Protein AF-A0A8J2P1Q6-F1 (afdb_monomer)

InterPro domains:
  IPR007110 Immunoglobulin-like domain [PS50835] (13-61)
  IPR013162 CD80-like, immunoglobulin C2-set [PF08205] (26-59)

Sequence (61 aa):
MTGSVVVSQFLRPLEVTLLGSNQPVSARQEIEIVCQSVGSRPPAEINWYKDGQHLKETSVE

Radius of gyration: 17.62 Å; Cα contacts (8 Å, |Δi|>4): 58; chains: 1; bounding box: 44×22×55 Å

Structure (mmCIF, N/CA/C/O backbone):
data_AF-A0A8J2P1Q6-F1
#
_entry.id   AF-A0A8J2P1Q6-F1
#
loop_
_atom_site.group_PDB
_atom_site.id
_atom_site.type_symbol
_atom_site.label_atom_id
_atom_site.label_alt_id
_atom_site.label_comp_id
_atom_site.label_asym_id
_atom_site.label_entity_id
_atom_site.label_seq_id
_atom_site.pdbx_PDB_ins_code
_atom_site.Cartn_x
_atom_site.Cartn_y
_atom_site.Cartn_z
_atom_site.occupancy
_atom_site.B_iso_or_equiv
_atom_site.auth_seq_id
_atom_site.auth_comp_id
_atom_site.auth_asym_id
_atom_site.auth_atom_id
_atom_site.pdbx_PDB_model_num
ATOM 1 N N . MET A 1 1 ? 29.027 4.365 -35.287 1.00 59.66 1 MET A N 1
ATOM 2 C CA . MET A 1 1 ? 27.668 4.847 -34.973 1.00 59.66 1 MET A CA 1
ATOM 3 C C . MET A 1 1 ? 26.986 3.756 -34.168 1.00 59.66 1 MET A C 1
ATOM 5 O O . MET A 1 1 ? 26.657 2.722 -34.728 1.00 59.66 1 MET A O 1
ATOM 9 N N . THR A 1 2 ? 26.892 3.921 -32.855 1.00 78.44 2 THR A N 1
ATOM 10 C CA . THR A 1 2 ? 26.187 2.993 -31.962 1.00 78.44 2 THR A CA 1
ATOM 11 C C . THR A 1 2 ? 24.827 3.598 -31.643 1.00 78.44 2 THR A C 1
ATOM 13 O O . THR A 1 2 ? 24.755 4.705 -31.116 1.00 78.44 2 THR A O 1
ATOM 16 N N . GLY A 1 3 ? 23.752 2.908 -32.022 1.00 79.50 3 GLY A N 1
ATOM 17 C CA . GLY A 1 3 ? 22.390 3.271 -31.632 1.00 79.50 3 GLY A CA 1
ATOM 18 C C . GLY A 1 3 ? 22.028 2.614 -30.303 1.00 79.50 3 GLY A C 1
ATOM 19 O O . GLY A 1 3 ? 22.410 1.469 -30.064 1.00 79.50 3 GLY A O 1
ATOM 20 N N . SER A 1 4 ? 21.306 3.321 -29.439 1.00 83.38 4 SER A N 1
ATOM 21 C CA . SER A 1 4 ? 20.692 2.749 -28.239 1.00 83.38 4 SER A CA 1
ATOM 22 C C . SER A 1 4 ? 19.207 2.479 -28.490 1.00 83.38 4 SER A C 1
ATOM 24 O O . SER A 1 4 ? 18.531 3.242 -29.179 1.00 83.38 4 SER A O 1
ATOM 26 N N . VAL A 1 5 ? 18.696 1.378 -27.936 1.00 86.94 5 VAL A N 1
ATOM 27 C CA . 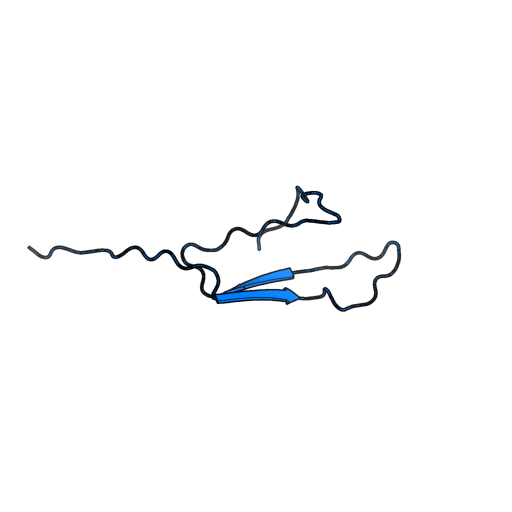VAL A 1 5 ? 17.275 1.007 -27.982 1.00 86.94 5 VAL A CA 1
ATOM 28 C C . VAL A 1 5 ? 16.782 0.874 -26.546 1.00 86.94 5 VAL A C 1
ATOM 30 O O . VAL A 1 5 ? 17.399 0.171 -25.747 1.00 86.94 5 VAL A O 1
ATOM 33 N N . VAL A 1 6 ? 15.683 1.551 -26.210 1.00 87.19 6 VAL A N 1
ATOM 34 C CA . VAL A 1 6 ? 15.050 1.484 -24.884 1.00 87.19 6 VAL A CA 1
ATOM 35 C C . VAL A 1 6 ? 13.740 0.717 -25.000 1.00 87.19 6 VAL A C 1
ATOM 37 O O . VAL A 1 6 ? 12.883 1.068 -25.807 1.00 87.19 6 VAL A O 1
ATOM 40 N N . VAL A 1 7 ? 13.573 -0.314 -24.171 1.00 85.38 7 VAL A N 1
ATOM 41 C CA . VAL A 1 7 ? 12.306 -1.042 -24.042 1.00 85.38 7 VAL A CA 1
ATOM 42 C C . VAL A 1 7 ? 11.574 -0.560 -22.790 1.00 85.38 7 VAL A C 1
ATOM 44 O O . VAL A 1 7 ? 12.055 -0.709 -21.661 1.00 85.38 7 VAL A O 1
ATOM 47 N N . SER A 1 8 ? 10.392 0.013 -22.998 1.00 89.06 8 SER A N 1
ATOM 48 C CA . SER A 1 8 ? 9.475 0.402 -21.927 1.00 89.06 8 SER A CA 1
ATOM 49 C C . SER A 1 8 ? 8.665 -0.809 -21.473 1.00 89.06 8 SER A C 1
ATOM 51 O O . SER A 1 8 ? 8.059 -1.493 -22.295 1.00 89.06 8 SER A O 1
ATOM 53 N N . GLN A 1 9 ? 8.647 -1.075 -20.167 1.00 87.44 9 GLN A N 1
ATOM 54 C CA . GLN A 1 9 ? 7.819 -2.127 -19.574 1.00 87.44 9 GLN A CA 1
ATOM 55 C C . GLN A 1 9 ? 6.687 -1.498 -18.765 1.00 87.44 9 GLN A C 1
ATOM 57 O O . GLN A 1 9 ? 6.925 -0.556 -18.011 1.00 87.44 9 GLN A O 1
ATOM 62 N N . PHE A 1 10 ? 5.489 -2.064 -18.913 1.00 94.50 10 PHE A N 1
ATOM 63 C CA . PHE A 1 10 ? 4.287 -1.702 -18.168 1.00 94.50 10 PHE A CA 1
ATOM 64 C C . PHE A 1 10 ? 3.795 -2.934 -17.413 1.00 94.50 10 PHE A C 1
ATOM 66 O O . PHE A 1 10 ? 3.184 -3.830 -17.993 1.00 94.50 10 PHE A O 1
ATOM 73 N N . LEU A 1 11 ? 4.133 -3.007 -16.133 1.00 94.50 11 LEU A N 1
ATOM 74 C CA . LEU A 1 11 ? 3.844 -4.125 -15.251 1.00 94.50 11 LEU A CA 1
ATOM 75 C C . LEU A 1 11 ? 2.941 -3.636 -14.128 1.00 94.50 11 LEU A C 1
ATOM 77 O O . LEU A 1 11 ? 3.231 -2.626 -13.490 1.00 94.50 11 LEU A O 1
ATOM 81 N N . ARG A 1 12 ? 1.861 -4.379 -13.886 1.00 95.19 12 ARG A N 1
ATOM 82 C CA . ARG A 1 12 ? 1.047 -4.196 -12.683 1.00 95.19 12 ARG A CA 1
ATOM 83 C C . ARG A 1 12 ? 1.853 -4.619 -11.448 1.00 95.19 12 ARG A C 1
ATOM 85 O O . ARG A 1 12 ? 2.766 -5.434 -11.600 1.00 95.19 12 ARG A O 1
ATOM 92 N N . PRO A 1 13 ? 1.504 -4.122 -10.248 1.00 96.38 13 PRO A N 1
ATOM 93 C CA . PRO A 1 13 ? 2.064 -4.646 -9.012 1.00 96.38 13 PRO A CA 1
ATOM 94 C C . PRO A 1 13 ? 1.952 -6.167 -8.982 1.00 96.38 13 PRO A C 1
ATOM 96 O O . PRO A 1 13 ? 0.898 -6.731 -9.282 1.00 96.38 13 PRO A O 1
ATOM 99 N N . LEU A 1 14 ? 3.057 -6.814 -8.643 1.00 96.38 14 LEU A N 1
ATOM 100 C CA . LEU A 1 14 ? 3.101 -8.246 -8.399 1.00 96.38 14 LEU A CA 1
ATOM 101 C C . LEU A 1 14 ? 2.388 -8.582 -7.088 1.00 96.38 14 LEU A C 1
ATOM 103 O O . LEU A 1 14 ? 1.688 -9.586 -7.003 1.00 96.38 14 LEU A O 1
ATOM 107 N N . GLU A 1 15 ? 2.557 -7.718 -6.090 1.00 96.25 15 GLU A N 1
ATOM 108 C CA . GLU A 1 15 ? 2.028 -7.893 -4.744 1.00 96.25 15 GLU A CA 1
ATOM 109 C C . GLU A 1 15 ? 1.584 -6.547 -4.164 1.00 96.25 15 GLU A C 1
ATOM 111 O O . GLU A 1 15 ? 2.193 -5.507 -4.449 1.00 96.25 15 GLU A O 1
ATOM 116 N N . VAL A 1 16 ? 0.513 -6.583 -3.363 1.00 95.06 16 VAL A N 1
ATOM 117 C CA . VAL A 1 16 ? -0.013 -5.449 -2.594 1.00 95.06 16 VAL A CA 1
ATOM 118 C C . VAL A 1 16 ? -0.393 -5.935 -1.200 1.00 95.06 16 VAL A C 1
ATOM 120 O O . VAL A 1 16 ? -1.213 -6.846 -1.072 1.00 95.06 16 VAL A O 1
ATOM 123 N N . THR A 1 17 ? 0.157 -5.293 -0.171 1.00 95.12 17 THR A N 1
ATOM 124 C CA . THR A 1 17 ? -0.027 -5.698 1.227 1.00 95.12 17 THR A CA 1
ATOM 125 C C . THR A 1 17 ? -0.307 -4.486 2.111 1.00 95.12 17 THR A C 1
ATOM 127 O O . THR A 1 17 ? 0.363 -3.460 2.000 1.00 95.12 17 THR A O 1
ATOM 130 N N . LEU A 1 18 ? -1.291 -4.611 3.009 1.00 93.69 18 LEU A N 1
ATOM 131 C CA . LEU A 1 18 ? -1.577 -3.622 4.050 1.00 93.69 18 LEU A CA 1
ATOM 132 C C . LEU A 1 18 ? -0.873 -4.020 5.349 1.00 93.69 18 LEU A C 1
ATOM 134 O O . LEU A 1 18 ? -1.165 -5.061 5.938 1.00 93.69 18 LEU A O 1
ATOM 138 N N . LEU A 1 19 ? 0.054 -3.184 5.802 1.00 92.88 19 LEU A N 1
ATOM 139 C CA . LEU A 1 19 ? 0.758 -3.338 7.069 1.00 92.88 19 LEU A CA 1
ATOM 140 C C . LEU A 1 19 ? 0.007 -2.556 8.156 1.00 92.88 19 LEU A C 1
ATOM 142 O O . LEU A 1 19 ? -0.502 -1.468 7.902 1.00 92.88 19 LEU A O 1
ATOM 146 N N . GLY A 1 20 ? -0.087 -3.119 9.364 1.00 88.06 20 GLY A N 1
ATOM 147 C CA . GLY A 1 20 ? -0.763 -2.482 10.508 1.00 88.06 20 GLY A CA 1
ATOM 148 C C . GLY A 1 20 ? -2.291 -2.639 10.553 1.00 88.06 20 GLY A C 1
ATOM 149 O O . GLY A 1 20 ? -2.898 -2.376 11.586 1.00 88.06 20 GLY A O 1
ATOM 150 N N . SER A 1 21 ? -2.933 -3.153 9.496 1.00 86.31 21 SER A N 1
ATOM 151 C CA . SER A 1 21 ? -4.405 -3.220 9.399 1.00 86.31 21 SER A CA 1
ATOM 152 C C . SER A 1 21 ? -5.085 -4.243 10.321 1.00 86.31 21 SER A C 1
ATOM 154 O O . SER A 1 21 ? -6.287 -4.156 10.545 1.00 86.31 21 SER A O 1
ATOM 156 N N . ASN A 1 22 ? -4.351 -5.233 10.836 1.00 84.38 22 ASN A N 1
ATOM 157 C CA . ASN A 1 22 ? -4.920 -6.360 11.592 1.00 84.38 22 ASN A CA 1
ATOM 158 C C . ASN A 1 22 ? -4.887 -6.161 13.116 1.00 84.38 22 ASN A C 1
ATOM 160 O O . ASN A 1 22 ? -5.010 -7.129 13.869 1.00 84.38 22 ASN A O 1
ATOM 164 N N . GLN A 1 23 ? -4.685 -4.931 13.587 1.00 85.44 23 GLN A N 1
ATOM 165 C CA . GLN A 1 23 ? -4.628 -4.623 15.013 1.00 85.44 23 GLN A CA 1
ATOM 166 C C . GLN A 1 23 ? -5.961 -4.049 15.515 1.00 85.44 23 GLN A C 1
ATOM 168 O O . GLN A 1 23 ? -6.608 -3.284 14.7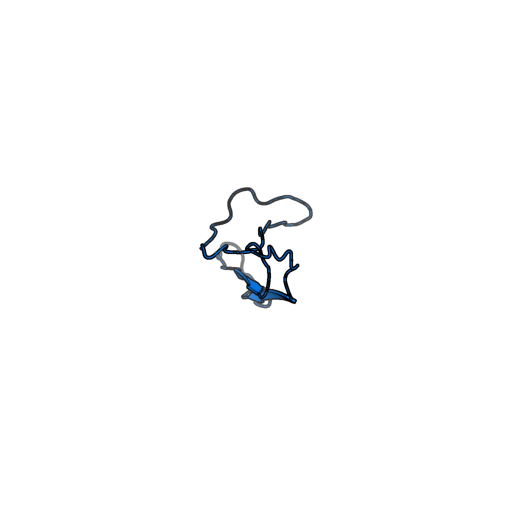96 1.00 85.44 23 GLN A O 1
ATOM 173 N N . PRO A 1 24 ? -6.393 -4.389 16.745 1.00 88.06 24 PRO A N 1
ATOM 174 C CA . PRO A 1 24 ? -7.531 -3.733 17.373 1.00 88.06 24 PRO A CA 1
ATOM 175 C C . PRO A 1 24 ? -7.293 -2.228 17.476 1.00 88.06 24 PRO A C 1
ATOM 177 O O . PRO A 1 24 ? -6.220 -1.787 17.887 1.00 88.06 24 PRO A O 1
ATOM 180 N N . VAL A 1 25 ? -8.316 -1.446 17.147 1.00 90.75 25 VAL A N 1
ATOM 181 C CA . VAL A 1 25 ? -8.259 0.015 17.211 1.00 90.75 25 VAL A CA 1
ATOM 182 C C . VAL A 1 25 ? -9.058 0.525 18.400 1.00 90.75 25 VAL A C 1
ATOM 184 O O . VAL A 1 25 ? -10.167 0.059 18.667 1.00 90.75 25 VAL A O 1
ATOM 187 N N . SER A 1 26 ? -8.494 1.499 19.111 1.00 93.69 26 SER A N 1
ATOM 188 C CA . SER A 1 26 ? -9.165 2.184 20.216 1.00 93.69 26 SER A CA 1
ATOM 189 C C . SER A 1 26 ? -9.646 3.560 19.774 1.00 93.69 26 SER A C 1
ATOM 191 O O . SER A 1 26 ? -9.011 4.235 18.965 1.00 93.69 26 SER A O 1
ATOM 193 N N . ALA A 1 27 ? -10.775 4.008 20.322 1.00 93.25 27 ALA A N 1
ATOM 194 C CA . ALA A 1 27 ? -11.276 5.346 20.037 1.00 93.25 27 ALA A CA 1
ATOM 195 C C . ALA A 1 27 ? -10.246 6.412 20.447 1.00 93.25 27 ALA A C 1
ATOM 197 O O . ALA A 1 27 ? -9.679 6.338 21.536 1.00 93.25 27 ALA A O 1
ATOM 198 N N . ARG A 1 28 ? -10.067 7.433 19.595 1.00 90.94 28 ARG A N 1
ATOM 199 C CA . ARG A 1 28 ? -9.117 8.553 19.776 1.00 90.94 28 ARG A CA 1
ATOM 200 C C . A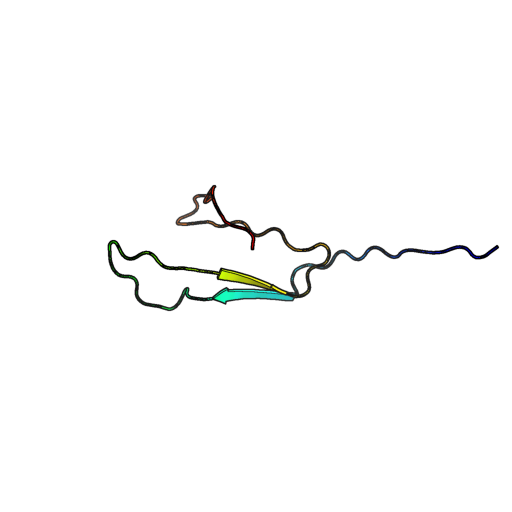RG A 1 28 ? -7.635 8.166 19.734 1.00 90.94 28 ARG A C 1
ATOM 202 O O . ARG A 1 28 ? -6.797 9.012 20.022 1.00 90.94 28 ARG A O 1
ATOM 209 N N . GLN A 1 29 ? -7.318 6.926 19.378 1.00 90.81 29 GLN A N 1
ATOM 210 C CA . GLN A 1 29 ? -5.951 6.518 19.107 1.00 90.81 29 GLN A CA 1
ATOM 211 C C . GLN A 1 29 ? -5.665 6.686 17.616 1.00 90.81 29 GLN A C 1
ATOM 213 O O . GLN A 1 29 ? -6.409 6.181 16.775 1.00 90.81 29 GLN A O 1
ATOM 218 N N . GLU A 1 30 ? -4.588 7.394 17.302 1.00 87.88 30 GLU A N 1
ATOM 219 C CA . GLU A 1 30 ? -4.046 7.432 15.949 1.00 87.88 30 GLU A CA 1
ATOM 220 C C . GLU A 1 30 ? -3.332 6.115 15.653 1.00 87.88 30 GLU A C 1
ATOM 222 O O . GLU A 1 30 ? -2.647 5.550 16.511 1.00 87.88 30 GLU A O 1
ATOM 227 N N . ILE A 1 31 ? -3.528 5.612 14.440 1.00 88.25 31 ILE A N 1
ATOM 228 C CA . ILE A 1 31 ? -2.868 4.410 13.949 1.00 88.25 31 ILE A CA 1
ATOM 229 C C . ILE A 1 31 ? -2.274 4.688 12.580 1.00 88.25 31 ILE A C 1
ATOM 231 O O . 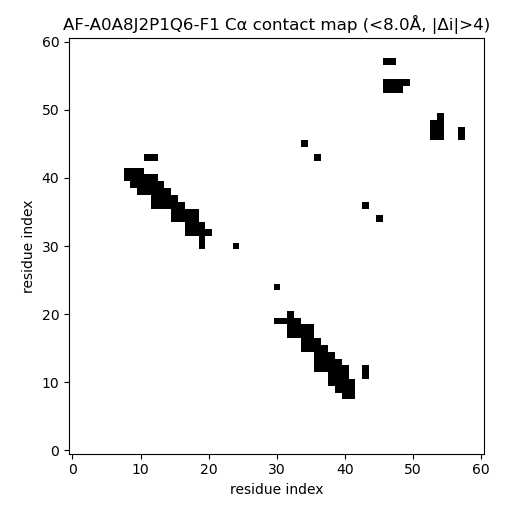ILE A 1 31 ? -2.808 5.480 11.803 1.00 88.25 31 ILE A O 1
ATOM 235 N N . GLU A 1 32 ? -1.192 3.988 12.287 1.00 88.62 32 GLU A N 1
ATOM 236 C CA . GLU A 1 32 ? -0.552 4.014 10.986 1.00 88.62 32 GLU A CA 1
ATOM 237 C C . GLU A 1 32 ? -0.916 2.740 10.225 1.00 88.62 32 GLU A C 1
ATOM 239 O O . GLU A 1 32 ? -0.803 1.628 10.749 1.00 88.62 32 GLU A O 1
ATOM 244 N N . ILE A 1 33 ? -1.370 2.905 8.984 1.00 91.00 33 ILE A N 1
ATOM 245 C CA . ILE A 1 33 ? -1.588 1.801 8.053 1.00 91.00 33 ILE A CA 1
ATOM 246 C C . ILE A 1 33 ? -0.779 2.113 6.804 1.00 91.00 33 ILE A C 1
ATOM 248 O O . ILE A 1 33 ? -0.951 3.169 6.197 1.00 91.00 33 ILE A O 1
ATOM 252 N N . VAL A 1 34 ? 0.081 1.180 6.407 1.00 92.00 34 VAL A N 1
ATOM 253 C CA . VAL A 1 34 ? 0.965 1.351 5.251 1.00 92.00 34 VAL A CA 1
ATOM 254 C C . VAL A 1 34 ? 0.527 0.405 4.145 1.00 92.00 34 VAL A C 1
ATOM 256 O O . VAL A 1 34 ? 0.341 -0.788 4.375 1.00 92.00 34 VAL A O 1
ATOM 259 N N . CYS A 1 35 ? 0.375 0.926 2.931 1.00 91.94 35 CYS A N 1
ATOM 260 C CA . CYS A 1 35 ? 0.131 0.121 1.742 1.00 91.94 35 CYS A CA 1
ATOM 261 C C . CYS A 1 35 ? 1.456 -0.067 1.009 1.00 91.94 35 CYS A C 1
ATOM 263 O O . CYS A 1 35 ? 2.026 0.886 0.486 1.00 91.94 35 CYS A O 1
ATOM 265 N N . GLN A 1 36 ? 1.939 -1.303 0.959 1.00 93.44 36 GLN A N 1
ATOM 266 C CA . GLN A 1 36 ? 3.158 -1.660 0.249 1.00 93.44 36 GLN A CA 1
ATOM 267 C C . GLN A 1 36 ? 2.804 -2.314 -1.087 1.00 93.44 36 GLN A C 1
ATOM 269 O O . GLN A 1 36 ? 2.037 -3.274 -1.120 1.00 93.44 36 GLN A O 1
ATOM 274 N N . SER A 1 37 ? 3.381 -1.812 -2.184 1.00 95.31 37 SER A N 1
ATOM 275 C CA . SER A 1 37 ? 3.268 -2.418 -3.517 1.00 95.31 37 SER A CA 1
ATOM 276 C C . SER A 1 37 ? 4.647 -2.789 -4.064 1.00 95.31 37 SER A C 1
ATOM 278 O O . SER A 1 37 ? 5.605 -2.030 -3.909 1.00 95.31 37 SER A O 1
ATOM 280 N N . VAL A 1 38 ? 4.761 -3.958 -4.698 1.00 95.38 38 VAL A N 1
ATOM 281 C CA . VAL A 1 38 ? 6.044 -4.488 -5.194 1.00 95.38 38 VAL A CA 1
ATOM 282 C C . VAL A 1 38 ? 5.926 -4.906 -6.659 1.00 95.38 38 VAL A C 1
ATOM 284 O O . VAL A 1 38 ? 4.907 -5.443 -7.085 1.00 95.38 38 VAL A O 1
ATOM 287 N N . GLY A 1 39 ? 6.977 -4.667 -7.452 1.00 94.62 39 GLY A N 1
ATOM 288 C CA . GLY A 1 39 ? 7.109 -5.185 -8.824 1.00 94.62 39 GLY A CA 1
ATOM 289 C C . GLY A 1 39 ? 6.414 -4.373 -9.924 1.00 94.62 39 GLY A C 1
ATOM 290 O O . GLY A 1 39 ? 6.488 -4.750 -11.092 1.00 94.62 39 GLY A O 1
ATOM 291 N N . SER A 1 40 ? 5.772 -3.254 -9.580 1.00 95.75 40 SER A N 1
ATOM 292 C CA . SER A 1 40 ? 5.153 -2.367 -10.569 1.00 95.75 40 SER A CA 1
ATOM 293 C C . SER A 1 40 ? 6.201 -1.613 -11.387 1.00 95.75 40 SER A C 1
ATOM 295 O O . SER A 1 40 ? 7.202 -1.131 -10.850 1.00 95.75 40 SER A O 1
ATOM 297 N N . ARG A 1 41 ? 5.948 -1.456 -12.689 1.00 93.75 41 ARG A N 1
ATOM 298 C CA . ARG A 1 41 ? 6.709 -0.547 -13.557 1.00 93.75 41 ARG A CA 1
ATOM 299 C C . ARG A 1 41 ? 5.743 0.148 -14.520 1.00 93.75 41 ARG A C 1
ATOM 301 O O . ARG A 1 41 ? 5.124 -0.563 -15.302 1.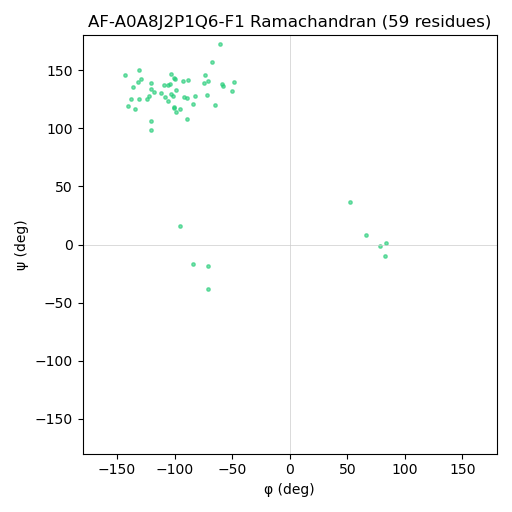00 93.75 41 ARG A O 1
ATOM 308 N N . PRO A 1 42 ? 5.615 1.487 -14.523 1.00 92.44 42 PRO A N 1
ATOM 309 C CA . PRO A 1 42 ? 6.203 2.449 -13.576 1.00 92.44 42 PRO A CA 1
ATO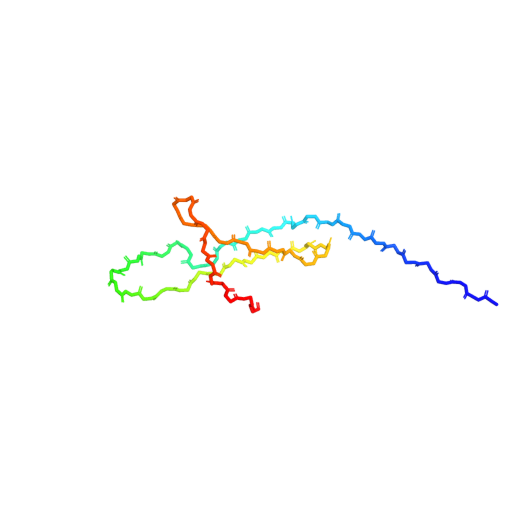M 310 C C . PRO A 1 42 ? 5.742 2.211 -12.118 1.00 92.44 42 PRO A C 1
ATOM 312 O O . PRO A 1 42 ? 4.890 1.345 -11.894 1.00 92.44 42 PRO A O 1
ATOM 315 N N . PRO A 1 43 ? 6.316 2.919 -11.121 1.00 91.56 43 PRO A N 1
ATOM 316 C CA . PRO A 1 43 ? 5.851 2.841 -9.735 1.00 91.56 43 PRO A CA 1
ATOM 317 C C . PRO A 1 43 ? 4.331 3.001 -9.645 1.00 91.56 43 PRO A C 1
ATOM 319 O O . PRO A 1 43 ? 3.745 3.789 -10.388 1.00 91.56 43 PRO A O 1
ATOM 322 N N . ALA A 1 44 ? 3.696 2.210 -8.784 1.00 92.50 44 ALA A N 1
ATOM 323 C CA . ALA A 1 44 ? 2.247 2.215 -8.656 1.00 92.50 44 ALA A CA 1
ATOM 324 C C . ALA A 1 44 ? 1.756 3.477 -7.942 1.00 92.50 44 ALA A C 1
ATOM 326 O O . ALA A 1 44 ? 2.398 3.966 -7.015 1.00 92.50 44 ALA A O 1
ATOM 327 N N . GLU A 1 45 ? 0.586 3.959 -8.346 1.00 91.50 45 GLU A N 1
ATOM 328 C CA . GLU A 1 45 ? -0.140 5.005 -7.634 1.00 91.50 45 GLU A CA 1
ATOM 329 C C . GLU A 1 45 ? -1.061 4.361 -6.593 1.00 91.50 45 GLU A C 1
ATOM 331 O O . GLU A 1 45 ? -1.859 3.475 -6.916 1.00 91.50 45 GLU A O 1
ATOM 336 N N . ILE A 1 46 ? -0.940 4.787 -5.337 1.00 90.69 46 ILE A N 1
ATOM 337 C CA . ILE A 1 46 ? -1.695 4.233 -4.213 1.00 90.69 46 ILE A CA 1
ATOM 338 C C . ILE A 1 46 ? -2.784 5.227 -3.820 1.00 90.69 46 ILE A C 1
ATOM 340 O O . ILE A 1 46 ? -2.491 6.368 -3.481 1.00 90.69 46 I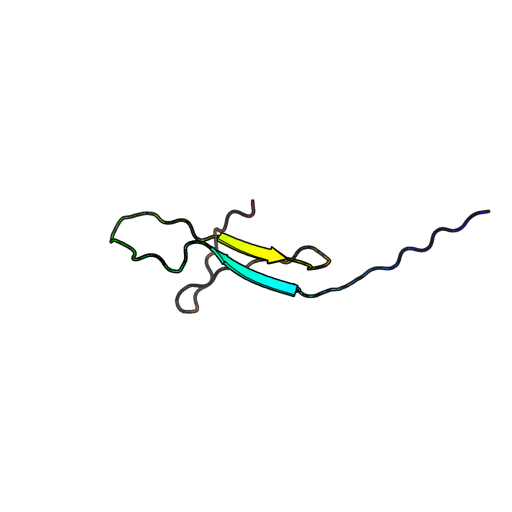LE A O 1
ATOM 344 N N . ASN A 1 47 ? -4.036 4.767 -3.829 1.00 91.38 47 ASN A N 1
ATOM 345 C CA . ASN A 1 47 ? -5.206 5.552 -3.445 1.00 91.38 47 ASN A CA 1
ATOM 346 C C . ASN A 1 47 ? -5.916 4.875 -2.273 1.00 91.38 47 ASN A C 1
ATOM 348 O O . ASN A 1 47 ? -6.154 3.664 -2.301 1.00 91.38 47 ASN A O 1
ATOM 352 N N . TRP A 1 48 ? -6.278 5.654 -1.256 1.00 90.81 48 TRP A N 1
ATOM 353 C CA . TRP A 1 48 ? -6.911 5.130 -0.052 1.00 90.81 48 TRP A CA 1
ATOM 354 C C . TRP A 1 48 ? -8.407 5.409 -0.028 1.00 90.81 48 TRP A C 1
ATOM 356 O O . TRP A 1 48 ? -8.868 6.512 -0.326 1.00 90.81 48 TRP A O 1
ATOM 366 N N . TYR A 1 49 ? -9.164 4.398 0.391 1.00 91.56 49 TYR A N 1
ATOM 367 C CA . TYR A 1 49 ? -10.609 4.475 0.529 1.00 91.56 49 TYR A CA 1
ATOM 368 C C . TYR A 1 49 ? -11.038 3.939 1.886 1.00 91.56 49 TYR A C 1
ATOM 370 O O . TYR A 1 49 ? -10.542 2.911 2.346 1.00 91.56 49 TYR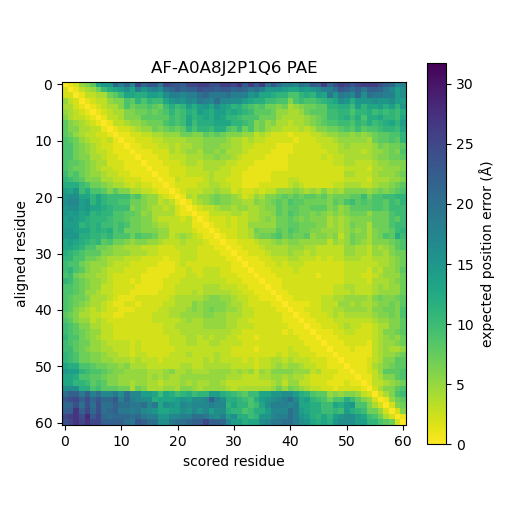 A O 1
ATOM 378 N N . LYS A 1 50 ? -12.014 4.608 2.494 1.00 88.69 50 LYS A N 1
ATOM 379 C CA . LYS A 1 50 ? -12.694 4.143 3.699 1.00 88.69 50 LYS A CA 1
ATOM 380 C C . LYS A 1 50 ? -14.196 4.243 3.480 1.00 88.69 50 LYS A C 1
ATOM 382 O O . LYS A 1 50 ? -14.686 5.303 3.105 1.00 88.69 50 LYS A O 1
ATOM 387 N N . ASP A 1 51 ? -14.916 3.140 3.668 1.00 91.69 51 ASP A N 1
ATOM 388 C CA . ASP A 1 51 ? -16.376 3.080 3.497 1.00 91.69 51 ASP A CA 1
ATOM 389 C C . ASP A 1 51 ? -16.851 3.622 2.129 1.00 91.69 51 ASP A C 1
ATOM 391 O O . ASP A 1 51 ? -17.869 4.302 2.013 1.00 91.69 51 ASP A O 1
ATOM 395 N N . GLY A 1 52 ? -16.067 3.357 1.075 1.00 92.12 52 GLY A N 1
ATOM 396 C CA . GLY A 1 52 ? -16.322 3.831 -0.291 1.00 92.12 52 GLY A CA 1
ATOM 397 C C . GLY A 1 52 ? -15.942 5.293 -0.558 1.00 92.12 52 GLY A C 1
ATOM 398 O O . GLY A 1 52 ? -16.081 5.758 -1.687 1.00 92.12 52 GLY A O 1
ATOM 399 N N . GLN A 1 53 ? -15.438 6.020 0.440 1.00 93.31 53 GLN A N 1
ATOM 400 C CA . GLN A 1 53 ? -15.013 7.412 0.306 1.00 93.31 53 GLN A CA 1
ATOM 401 C C . GLN A 1 53 ? -13.501 7.512 0.130 1.00 93.31 53 GLN A C 1
ATOM 403 O O . GLN A 1 53 ? -12.738 6.897 0.871 1.00 93.31 53 GLN A O 1
ATOM 408 N N . HIS A 1 54 ? -13.078 8.313 -0.846 1.00 90.62 54 HIS A N 1
ATOM 409 C CA . HIS A 1 54 ? -11.669 8.579 -1.114 1.00 90.62 54 HIS A CA 1
ATOM 410 C C . HIS A 1 54 ? -11.053 9.468 -0.024 1.00 90.62 54 HIS A C 1
ATOM 412 O O . HIS A 1 54 ? -11.584 10.546 0.268 1.00 90.62 54 HIS A O 1
ATOM 418 N N . LEU A 1 55 ? -9.923 9.045 0.542 1.00 89.69 55 LEU A N 1
ATOM 419 C CA . LEU A 1 55 ? -9.140 9.840 1.487 1.00 89.69 55 LEU A CA 1
ATOM 420 C C . LEU A 1 55 ? -8.214 10.773 0.694 1.00 89.69 55 LEU A C 1
ATOM 422 O O . LEU A 1 55 ? -7.439 10.324 -0.140 1.00 89.69 55 LEU A O 1
ATOM 426 N N . LYS A 1 56 ? -8.341 12.089 0.898 1.00 73.56 56 LYS A N 1
ATOM 427 C CA . LYS A 1 56 ? -7.667 13.110 0.070 1.00 73.56 56 LYS A CA 1
ATOM 428 C C . LYS A 1 56 ? -6.230 13.423 0.491 1.00 73.56 56 LYS A C 1
ATOM 430 O O . LYS A 1 56 ? -5.502 14.023 -0.290 1.00 73.56 56 LYS A O 1
ATOM 435 N N . GLU A 1 57 ? -5.847 13.050 1.705 1.00 66.94 57 GLU A N 1
ATOM 436 C CA . GLU A 1 57 ? -4.515 13.286 2.254 1.00 66.94 57 GLU A CA 1
ATOM 437 C C . GLU A 1 57 ? -3.891 11.946 2.601 1.00 66.94 57 GLU A C 1
ATOM 439 O O . GLU A 1 57 ? -4.277 11.293 3.568 1.00 66.94 57 GLU A O 1
ATOM 444 N N . THR A 1 58 ? -2.940 11.536 1.776 1.00 62.91 58 THR A N 1
ATOM 445 C CA . THR A 1 58 ? -2.126 10.347 1.997 1.00 62.91 58 THR A CA 1
ATOM 446 C C . THR A 1 58 ? -0.689 10.726 1.716 1.00 62.91 58 THR A C 1
ATOM 448 O O . THR A 1 58 ? -0.360 11.112 0.594 1.00 62.91 58 THR A O 1
ATOM 451 N N . SER A 1 59 ? 0.154 10.658 2.745 1.00 59.78 59 SER A N 1
ATOM 452 C CA . SER A 1 59 ? 1.594 10.825 2.591 1.00 59.78 59 SER A CA 1
ATOM 453 C C . SER A 1 59 ? 2.122 9.665 1.751 1.00 59.78 59 SER A C 1
ATOM 455 O O . SER A 1 59 ? 1.935 8.502 2.105 1.00 59.78 59 SER A O 1
ATOM 457 N N . VAL A 1 60 ? 2.724 9.987 0.609 1.00 54.28 60 VAL A N 1
ATOM 458 C CA . VAL A 1 60 ? 3.545 9.041 -0.147 1.00 54.28 60 VAL A CA 1
ATOM 459 C C . VAL A 1 60 ? 4.953 9.208 0.399 1.00 54.28 60 VAL A C 1
ATOM 461 O O . VAL A 1 60 ? 5.562 10.252 0.167 1.00 54.28 60 VAL A O 1
ATOM 464 N N . GLU A 1 61 ? 5.430 8.228 1.159 1.00 48.25 61 GLU A N 1
ATOM 465 C CA . GLU A 1 61 ? 6.834 8.146 1.572 1.00 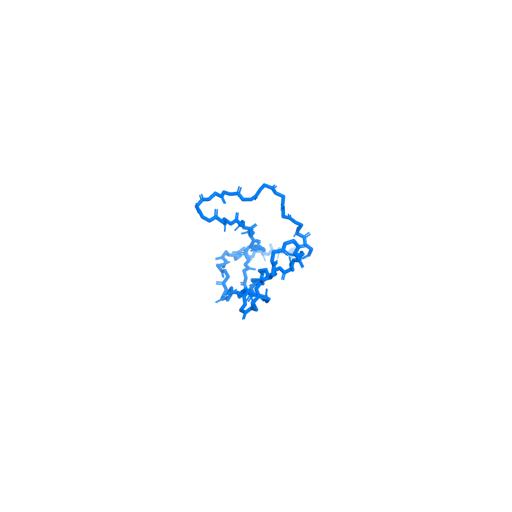48.25 61 GLU A CA 1
ATOM 466 C C . GLU A 1 61 ? 7.536 6.996 0.850 1.00 48.25 61 GLU A C 1
ATOM 468 O O . GLU A 1 61 ? 6.925 5.906 0.733 1.00 48.25 61 GLU A O 1
#

Organism: NCBI:txid39272

Solvent-accessible surface area (backbone atoms only — not comparable to full-atom values): 4480 Å² total; per-residue (Å²): 138,86,85,85,85,85,84,87,66,85,39,68,59,76,45,78,46,73,43,65,72,91,57,91,81,57,90,96,58,89,82,72,70,47,80,49,74,40,75,33,29,66,80,76,86,86,84,52,69,56,100,88,40,75,57,92,82,75,88,84,130

Foldseek 3Di:
DDDDDDDADADDFPDWDKPFPPDDDDPPDDGDIDIDTHDGVPDDDDWDDDPNDTDPDDDDD

pLDDT: mean 87.39, std 10.61, range [48.25, 96.38]

Secondary structure (DSSP, 8-state):
-PPP------B--SEEEEESTTS---TT-----EEEEES-BSPPP---EETTEEPS-----

Mean predicted aligned error: 6.32 Å